Protein AF-A0A6A2X9P8-F1 (afdb_monomer)

InterPro domains:
  IPR011993 PH-like domain superfamily [G3DSA:2.30.29.30] (22-77)
  IPR039924 Protein ICln/Lot5/Saf5 [PTHR21399] (1-76)

Sequence (77 aa):
MVVGLRQFTARVGSGAGEPVLDTDKGEELVHVQPSVSVSLGNRAPESPGTLYITTRQVAWLSDLDGAKGYAVDFLSL

pLDDT: mean 89.08, std 9.2, range [54.53, 97.06]

Structure (mmCIF, N/CA/C/O backbone):
data_AF-A0A6A2X9P8-F1
#
_entry.id   AF-A0A6A2X9P8-F1
#
loop_
_atom_site.group_PDB
_atom_site.id
_atom_site.type_symbol
_atom_site.label_atom_id
_atom_site.label_alt_id
_atom_site.label_comp_id
_atom_site.label_asym_id
_atom_site.label_entity_id
_atom_site.label_seq_id
_atom_site.pdbx_PDB_ins_code
_atom_site.Cartn_x
_atom_site.Cartn_y
_atom_site.Cartn_z
_atom_site.occupancy
_atom_site.B_iso_or_equiv
_atom_site.auth_seq_id
_atom_site.auth_comp_id
_atom_site.auth_asym_id
_atom_site.auth_atom_id
_atom_site.pdbx_PDB_model_num
ATOM 1 N N . MET A 1 1 ? -3.695 -8.439 -15.964 1.00 54.53 1 MET A N 1
ATOM 2 C CA . MET A 1 1 ? -4.416 -7.688 -14.918 1.00 54.53 1 MET A CA 1
ATOM 3 C C . MET A 1 1 ? -4.630 -8.677 -13.786 1.00 54.53 1 MET A C 1
ATOM 5 O O . MET A 1 1 ? -5.223 -9.712 -14.051 1.00 54.53 1 MET A O 1
ATOM 9 N N . VAL A 1 2 ? -4.025 -8.462 -12.616 1.00 59.19 2 VAL A N 1
ATOM 10 C CA . VAL A 1 2 ? -4.285 -9.299 -11.430 1.00 59.19 2 VAL A CA 1
ATOM 11 C C . VAL A 1 2 ? -5.597 -8.807 -10.827 1.00 59.19 2 VAL A C 1
ATOM 13 O O . VAL A 1 2 ? -5.805 -7.594 -10.768 1.00 59.19 2 VAL A O 1
ATOM 16 N N . VAL A 1 3 ? -6.492 -9.719 -10.448 1.00 70.12 3 VAL A N 1
ATOM 17 C CA . VAL A 1 3 ? -7.750 -9.352 -9.785 1.00 70.12 3 VAL A CA 1
ATOM 18 C C . VAL A 1 3 ? -7.413 -8.587 -8.501 1.00 70.12 3 VAL A C 1
ATOM 20 O O . VAL A 1 3 ? -6.531 -8.993 -7.752 1.00 70.12 3 VAL A O 1
ATOM 23 N N . GLY A 1 4 ? -8.042 -7.429 -8.298 1.00 81.56 4 GLY A N 1
ATOM 24 C CA . GLY A 1 4 ? -7.865 -6.614 -7.092 1.00 81.56 4 GLY A CA 1
ATOM 25 C C . GLY A 1 4 ? -6.777 -5.537 -7.134 1.00 81.56 4 GLY A C 1
ATOM 26 O O . GLY A 1 4 ? -6.867 -4.593 -6.353 1.00 81.56 4 GLY A O 1
ATOM 27 N N . LEU A 1 5 ? -5.790 -5.602 -8.041 1.00 89.06 5 LEU A N 1
ATOM 28 C CA . LEU A 1 5 ? -4.788 -4.533 -8.166 1.00 89.06 5 LEU A CA 1
ATOM 29 C C . LEU A 1 5 ? -5.373 -3.329 -8.916 1.00 89.06 5 LEU A C 1
ATOM 31 O O . LEU A 1 5 ? -5.731 -3.437 -10.092 1.00 89.06 5 LEU A O 1
ATOM 35 N N . ARG A 1 6 ? -5.391 -2.162 -8.269 1.00 91.31 6 ARG A N 1
ATOM 36 C CA . ARG A 1 6 ? -5.833 -0.889 -8.857 1.00 91.31 6 ARG A CA 1
ATOM 37 C C . ARG A 1 6 ? -4.765 0.189 -8.751 1.00 91.31 6 ARG A C 1
ATOM 39 O O . ARG A 1 6 ? -3.926 0.160 -7.855 1.00 91.31 6 ARG A O 1
ATOM 46 N N . GLN A 1 7 ? -4.833 1.173 -9.642 1.00 91.62 7 GLN A N 1
ATOM 47 C CA . GLN A 1 7 ? -4.103 2.424 -9.455 1.00 91.62 7 GLN A CA 1
ATOM 48 C C . GLN A 1 7 ? -4.724 3.193 -8.283 1.00 91.62 7 GLN A C 1
ATOM 50 O O . GLN A 1 7 ? -5.948 3.278 -8.172 1.00 91.62 7 GLN A O 1
ATOM 55 N N . PHE A 1 8 ? -3.881 3.731 -7.406 1.00 91.56 8 PHE A N 1
ATOM 56 C CA . PHE A 1 8 ? -4.302 4.448 -6.208 1.00 91.56 8 PHE A CA 1
ATOM 57 C C . PHE A 1 8 ? -3.379 5.638 -5.956 1.00 91.56 8 PHE A C 1
ATOM 59 O O . PHE A 1 8 ? -2.194 5.474 -5.685 1.00 91.56 8 PHE A O 1
ATOM 66 N N . THR A 1 9 ? -3.924 6.846 -6.066 1.00 91.56 9 THR A N 1
ATOM 67 C CA . THR A 1 9 ? -3.171 8.107 -5.948 1.00 91.56 9 THR A CA 1
ATOM 68 C C . THR A 1 9 ? -3.846 9.098 -5.005 1.00 91.56 9 THR A C 1
ATOM 70 O O . THR A 1 9 ? -3.459 10.262 -4.955 1.00 91.56 9 THR A O 1
ATOM 73 N N . ALA A 1 10 ? -4.881 8.662 -4.283 1.00 90.44 10 ALA A N 1
ATOM 74 C CA . ALA A 1 10 ? -5.586 9.498 -3.326 1.00 90.44 10 ALA A CA 1
ATOM 75 C C . ALA A 1 10 ? -4.678 9.733 -2.114 1.00 90.44 10 ALA A C 1
ATOM 77 O O . ALA A 1 10 ? -4.369 8.795 -1.377 1.00 90.44 10 ALA A O 1
ATOM 78 N N . ARG A 1 11 ? -4.224 10.978 -1.949 1.00 89.50 11 ARG A N 1
ATOM 79 C CA . ARG A 1 11 ? -3.226 11.375 -0.954 1.00 89.50 11 ARG A CA 1
ATOM 80 C C . ARG A 1 11 ? -3.734 12.533 -0.097 1.00 89.50 11 ARG A C 1
ATOM 82 O O . ARG A 1 11 ? -4.412 13.423 -0.609 1.00 89.50 11 ARG A O 1
ATOM 89 N N . VAL A 1 12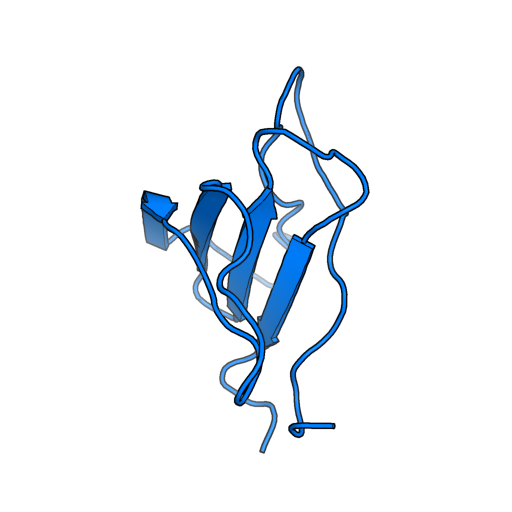 ? -3.361 12.540 1.179 1.00 89.12 12 VAL A N 1
ATOM 90 C CA . VAL A 1 12 ? -3.508 13.667 2.113 1.00 89.12 12 VAL A CA 1
ATOM 91 C C . VAL A 1 12 ? -2.133 14.160 2.569 1.00 89.12 12 VAL A C 1
ATOM 93 O O . VAL A 1 12 ? -1.166 13.402 2.583 1.00 89.12 12 VAL A O 1
ATOM 96 N N . GLY A 1 13 ? -2.040 15.434 2.956 1.00 81.56 13 GLY A N 1
ATOM 97 C CA . GLY A 1 13 ? -0.786 16.051 3.404 1.00 81.56 13 GLY A CA 1
ATOM 98 C C . GLY A 1 13 ? 0.057 16.654 2.272 1.00 81.56 13 GLY A C 1
ATOM 99 O O . GLY A 1 13 ? -0.414 16.826 1.149 1.00 81.56 13 G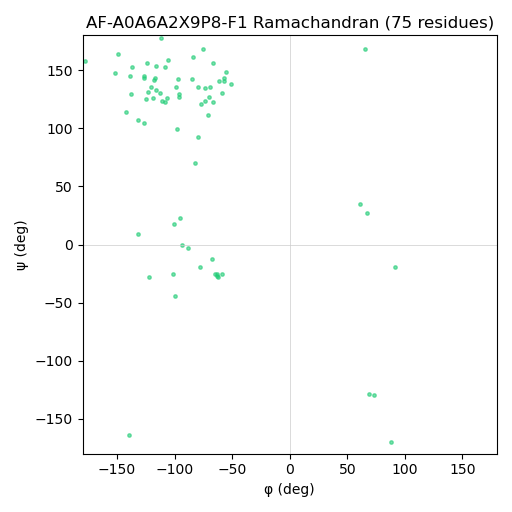LY A O 1
ATOM 100 N N . SER A 1 14 ? 1.297 17.039 2.587 1.00 71.56 14 SER A N 1
ATOM 101 C CA . SER A 1 14 ? 2.243 17.657 1.647 1.00 71.56 14 SER A CA 1
ATOM 102 C C . SER A 1 14 ? 3.349 16.683 1.212 1.00 71.56 14 SER A C 1
ATOM 104 O O . SER A 1 14 ? 3.637 15.695 1.885 1.00 71.56 14 SER A O 1
ATOM 106 N N . GLY A 1 15 ? 3.986 16.957 0.067 1.00 74.81 15 GLY A N 1
ATOM 107 C CA . GLY A 1 15 ? 5.067 16.122 -0.470 1.00 74.81 15 GLY A CA 1
ATOM 108 C C . GLY A 1 15 ? 4.560 14.801 -1.056 1.00 74.81 15 GLY A C 1
ATOM 109 O O . GLY A 1 15 ? 3.640 14.803 -1.871 1.00 74.81 15 GLY A O 1
ATOM 110 N N . ALA A 1 16 ? 5.164 13.679 -0.649 1.00 74.12 16 ALA A N 1
ATOM 111 C CA . ALA A 1 16 ? 4.717 12.346 -1.060 1.00 74.12 16 ALA A CA 1
ATOM 112 C C . ALA A 1 16 ? 3.309 12.013 -0.532 1.00 74.12 16 ALA A C 1
ATOM 114 O O . ALA A 1 16 ? 2.586 11.270 -1.192 1.00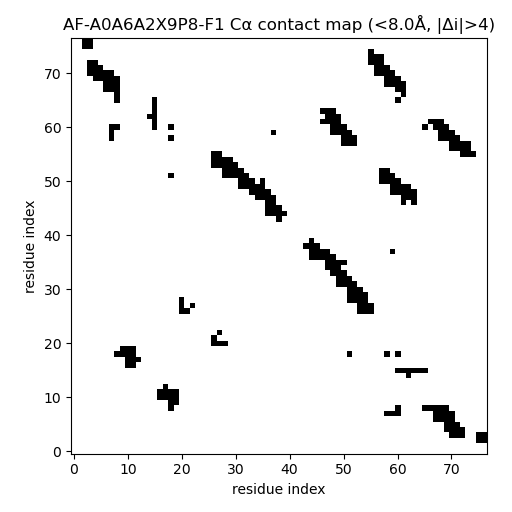 74.12 16 ALA A O 1
ATOM 115 N N . GLY A 1 17 ? 2.887 12.626 0.580 1.00 84.75 17 GLY A N 1
ATOM 116 C CA . GLY A 1 17 ? 1.568 12.432 1.178 1.00 84.75 17 GLY A CA 1
ATOM 117 C C . GLY A 1 17 ? 1.326 11.018 1.716 1.00 84.75 17 GLY A C 1
ATOM 118 O O . GLY A 1 17 ? 2.083 10.086 1.461 1.00 84.75 17 GLY A O 1
ATOM 119 N N . GLU A 1 18 ? 0.245 10.864 2.469 1.00 87.31 18 GLU A N 1
ATOM 120 C CA . GLU A 1 18 ? -0.235 9.580 2.992 1.00 87.31 18 GLU A CA 1
ATOM 121 C C . GLU A 1 18 ? -1.512 9.163 2.259 1.00 87.31 18 GLU 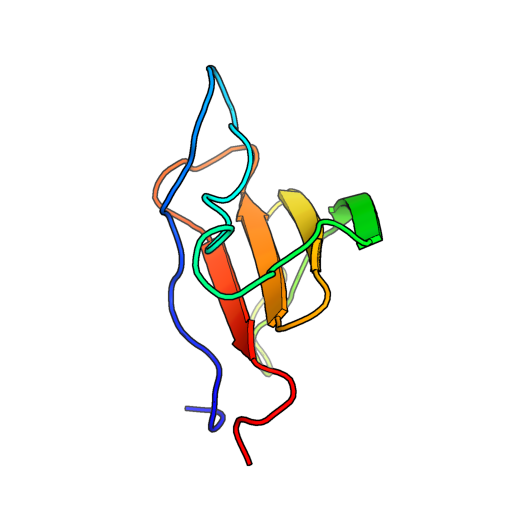A C 1
ATOM 123 O O . GLU A 1 18 ? -2.236 10.033 1.767 1.00 87.31 18 GLU A O 1
ATOM 128 N N . PRO A 1 19 ? -1.820 7.862 2.146 1.00 91.56 19 PRO A N 1
ATOM 129 C CA . PRO A 1 19 ? -3.044 7.423 1.495 1.00 91.56 19 PRO A CA 1
ATOM 130 C C . PRO A 1 19 ? -4.280 7.949 2.235 1.00 91.56 19 PRO A C 1
ATOM 132 O O . PRO A 1 19 ? -4.334 7.946 3.463 1.00 91.56 19 PRO A O 1
ATOM 135 N N . VAL A 1 20 ? -5.303 8.362 1.484 1.00 92.31 20 VAL A N 1
ATOM 136 C CA . VAL A 1 20 ? -6.632 8.628 2.060 1.00 92.31 20 VAL A CA 1
ATOM 137 C C . VAL A 1 20 ? -7.218 7.303 2.558 1.00 92.31 20 VAL A C 1
ATOM 139 O O . VAL A 1 20 ? -7.366 6.372 1.765 1.00 92.31 20 VAL A O 1
ATOM 142 N N . LEU A 1 21 ? -7.568 7.234 3.843 1.00 91.19 21 LEU A N 1
ATOM 143 C CA . LEU A 1 21 ? -8.208 6.071 4.466 1.00 91.19 21 LEU A CA 1
ATOM 144 C C . LEU A 1 21 ? -9.729 6.256 4.534 1.00 91.19 21 LEU A C 1
ATOM 146 O O . LEU A 1 21 ? -10.208 7.358 4.806 1.00 91.19 21 LEU A O 1
ATOM 150 N N . ASP A 1 22 ? -10.489 5.180 4.331 1.00 88.94 22 ASP A N 1
ATOM 151 C CA . ASP A 1 22 ? -11.948 5.144 4.499 1.00 88.94 22 ASP A CA 1
ATOM 152 C C . ASP A 1 22 ? -12.307 4.944 5.984 1.00 88.94 22 ASP A C 1
ATOM 154 O O . ASP A 1 22 ? -12.757 3.877 6.421 1.00 88.94 22 ASP A O 1
ATOM 158 N N . THR A 1 23 ? -12.061 5.980 6.791 1.00 88.69 23 THR A N 1
ATOM 159 C CA . THR A 1 23 ? -12.328 5.964 8.239 1.00 88.69 23 THR A CA 1
ATOM 160 C C . THR A 1 23 ? -13.811 5.777 8.553 1.00 88.69 23 THR A C 1
ATOM 162 O O . THR A 1 23 ? -14.149 5.179 9.572 1.00 88.69 23 THR A O 1
ATOM 165 N N . A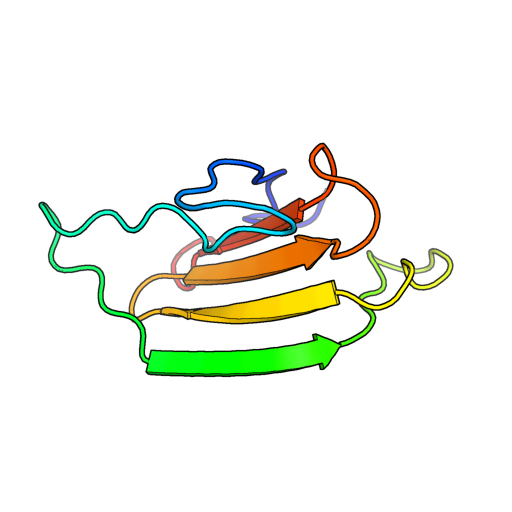SP A 1 24 ? -14.701 6.214 7.657 1.00 90.94 24 ASP A N 1
ATOM 166 C CA . ASP A 1 24 ? -16.153 6.036 7.789 1.00 90.94 24 ASP A CA 1
ATOM 167 C C . ASP A 1 24 ? -16.552 4.551 7.775 1.00 90.94 24 ASP A C 1
ATOM 169 O O . ASP A 1 24 ? -17.550 4.159 8.384 1.00 90.94 24 ASP A O 1
ATOM 173 N N . LYS A 1 25 ? -15.750 3.695 7.125 1.00 87.12 25 LYS A N 1
ATOM 174 C CA . LYS A 1 25 ? -15.901 2.229 7.138 1.00 87.12 25 LYS A CA 1
ATOM 175 C C . LYS A 1 25 ? -14.948 1.517 8.101 1.00 87.12 25 LYS A C 1
ATOM 177 O O . LYS A 1 25 ? -14.752 0.303 7.962 1.00 87.12 25 LYS A O 1
ATOM 182 N N . GLY A 1 26 ? -14.368 2.249 9.052 1.00 91.25 26 GLY A N 1
ATOM 183 C CA . GLY A 1 26 ? -13.451 1.714 10.059 1.00 91.25 26 GLY A CA 1
ATOM 184 C C . GLY A 1 26 ? -12.120 1.229 9.485 1.00 91.25 26 GLY A C 1
ATOM 185 O O . GLY A 1 26 ? -11.525 0.297 10.024 1.00 91.25 26 GLY A O 1
ATOM 186 N N . GLU A 1 27 ? -11.673 1.783 8.353 1.00 94.06 27 GLU A N 1
ATOM 187 C CA . GLU A 1 27 ? -10.317 1.525 7.878 1.00 94.06 27 GLU A CA 1
ATOM 188 C C . GLU A 1 27 ? -9.298 2.213 8.791 1.00 94.06 27 GLU A C 1
ATOM 190 O O . GLU A 1 27 ? -9.371 3.418 9.028 1.00 94.06 27 GLU A O 1
ATOM 195 N N . GLU A 1 28 ? -8.327 1.441 9.271 1.00 94.12 28 GLU A N 1
ATOM 196 C CA . GLU A 1 28 ? -7.284 1.920 10.173 1.00 94.12 28 GLU A CA 1
ATOM 197 C C . GLU A 1 28 ? -5.905 1.582 9.613 1.00 94.12 28 GLU A C 1
ATOM 199 O O . GLU A 1 28 ? -5.701 0.520 9.014 1.00 94.12 28 GLU A O 1
ATOM 204 N N . LEU A 1 29 ? -4.949 2.492 9.808 1.00 94.44 29 LEU A N 1
ATOM 205 C CA . LEU A 1 29 ? -3.554 2.279 9.444 1.00 94.44 29 LEU A CA 1
ATOM 206 C C . LEU A 1 29 ? -2.907 1.301 10.427 1.00 94.44 29 LEU A C 1
ATOM 208 O O . LEU A 1 29 ? -2.883 1.546 11.630 1.00 94.44 29 LEU A O 1
ATOM 212 N N . VAL A 1 30 ? -2.353 0.212 9.903 1.00 96.38 30 VAL A N 1
ATOM 213 C CA . VAL A 1 30 ? -1.699 -0.839 10.693 1.00 96.38 30 VAL A CA 1
ATOM 214 C C . VAL A 1 30 ? -0.185 -0.675 10.661 1.00 96.38 30 VAL A C 1
ATOM 216 O O . VAL A 1 30 ? 0.471 -0.809 11.690 1.00 96.38 30 VAL A O 1
ATOM 219 N N . HIS A 1 31 ? 0.384 -0.398 9.484 1.00 96.31 31 HIS A N 1
ATOM 220 C CA . HIS A 1 31 ? 1.834 -0.282 9.323 1.00 96.31 31 HIS A CA 1
ATOM 221 C C . HIS A 1 31 ? 2.223 0.665 8.192 1.00 96.31 31 HIS A C 1
ATOM 223 O O . HIS A 1 31 ? 1.551 0.728 7.161 1.00 96.31 31 HIS A O 1
ATOM 229 N N . VAL A 1 32 ? 3.360 1.339 8.365 1.00 96.44 32 VAL A N 1
ATOM 230 C CA . VAL A 1 32 ? 4.005 2.169 7.342 1.00 96.44 32 VAL A CA 1
ATOM 231 C C . VAL A 1 32 ? 5.435 1.690 7.159 1.00 96.44 32 VAL A C 1
ATOM 233 O O . VAL A 1 32 ? 6.207 1.630 8.116 1.00 96.44 32 VAL A O 1
ATOM 236 N N . GLN A 1 33 ? 5.801 1.371 5.921 1.00 97.06 33 GLN A N 1
ATOM 237 C CA . GLN A 1 33 ? 7.144 0.947 5.554 1.00 97.06 33 GLN A CA 1
ATOM 238 C C . GLN A 1 33 ? 7.680 1.817 4.406 1.00 97.06 33 GLN A C 1
ATOM 240 O O . GLN A 1 33 ? 7.285 1.622 3.254 1.00 97.06 33 GLN A O 1
ATOM 245 N N . PRO A 1 34 ? 8.599 2.756 4.682 1.00 95.38 34 PRO A N 1
ATOM 246 C CA . PRO A 1 34 ? 9.246 3.553 3.645 1.00 95.38 34 PRO A CA 1
ATOM 247 C C . PRO A 1 34 ? 10.308 2.749 2.879 1.00 95.38 34 PRO A C 1
ATOM 249 O O . PRO A 1 34 ? 10.746 1.682 3.325 1.00 95.38 34 PRO A O 1
ATOM 252 N N . SER A 1 35 ? 10.772 3.315 1.757 1.00 94.75 35 SER A N 1
ATOM 253 C CA . SER A 1 35 ? 11.859 2.777 0.915 1.00 94.75 35 SER A CA 1
ATOM 254 C C . SER A 1 35 ? 11.576 1.395 0.310 1.00 94.75 35 SER A C 1
ATOM 256 O O . SER A 1 35 ? 12.480 0.580 0.124 1.00 94.75 35 SER A O 1
ATOM 258 N N . VAL A 1 36 ? 10.318 1.130 -0.035 1.00 96.50 36 VAL A N 1
ATOM 259 C CA . VAL A 1 36 ? 9.878 -0.115 -0.672 1.00 96.50 36 VAL A CA 1
ATOM 260 C C . VAL A 1 36 ? 9.803 0.078 -2.180 1.00 96.50 36 VAL A C 1
ATOM 262 O O . VAL A 1 36 ? 9.125 0.981 -2.665 1.00 96.50 36 VAL A O 1
ATOM 265 N N . SER A 1 37 ? 10.466 -0.799 -2.931 1.00 95.12 37 SER A N 1
ATOM 266 C CA . SER A 1 37 ? 10.296 -0.904 -4.386 1.00 95.12 37 SER A CA 1
ATOM 267 C C . SER A 1 37 ? 9.338 -2.049 -4.703 1.00 95.12 37 SER A C 1
ATOM 269 O O . SER A 1 37 ? 9.459 -3.131 -4.129 1.00 95.12 37 SER A O 1
ATOM 271 N N . VAL A 1 38 ? 8.402 -1.827 -5.623 1.00 92.88 38 VAL A N 1
ATOM 272 C CA . VAL A 1 38 ? 7.423 -2.839 -6.046 1.00 92.88 38 VAL A CA 1
ATOM 273 C C . VAL A 1 38 ? 7.615 -3.177 -7.518 1.00 92.88 38 VAL A C 1
ATOM 275 O O . VAL A 1 38 ? 7.913 -2.301 -8.325 1.00 92.88 38 VAL A O 1
ATOM 278 N N . SER A 1 39 ? 7.429 -4.445 -7.885 1.00 92.19 39 SER A N 1
ATOM 279 C CA . SER A 1 39 ? 7.355 -4.875 -9.284 1.00 92.19 39 SER A CA 1
ATOM 280 C C . SER A 1 39 ? 5.966 -5.432 -9.576 1.00 92.19 39 SER A C 1
ATOM 282 O O . SER A 1 39 ? 5.422 -6.225 -8.807 1.00 92.19 39 SER A O 1
ATOM 284 N N . LEU A 1 40 ? 5.383 -5.000 -10.695 1.00 87.88 40 LEU A N 1
ATOM 285 C CA . LEU A 1 40 ? 4.080 -5.469 -11.152 1.00 87.88 40 LEU A CA 1
ATOM 286 C C . LEU A 1 40 ? 4.259 -6.559 -12.211 1.00 87.88 40 LEU A C 1
ATOM 288 O O . LEU A 1 40 ? 4.489 -6.274 -13.391 1.00 87.88 40 LEU A O 1
ATOM 292 N N . GLY A 1 41 ? 4.129 -7.817 -11.786 1.00 86.25 41 GLY A N 1
ATOM 293 C CA . GLY A 1 41 ? 4.385 -8.981 -12.635 1.00 86.25 41 GLY A CA 1
ATOM 294 C C . GLY A 1 41 ? 5.873 -9.102 -12.968 1.00 86.25 41 GLY A C 1
ATOM 295 O O . GLY A 1 41 ? 6.710 -9.035 -12.081 1.00 86.25 41 GLY A O 1
ATOM 296 N N . ASN A 1 42 ? 6.205 -9.244 -14.254 1.00 88.06 42 ASN A N 1
ATOM 297 C CA . ASN A 1 42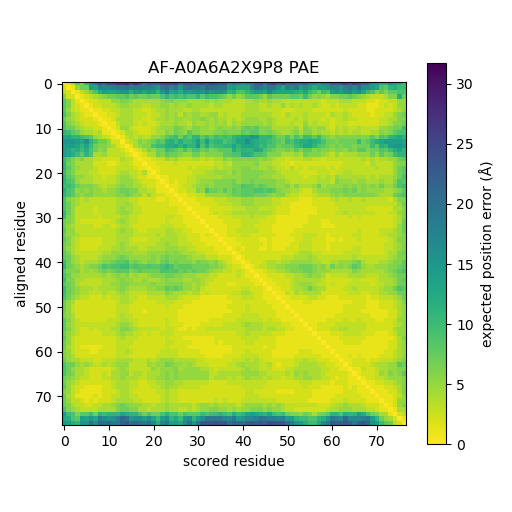 ? 7.593 -9.388 -14.720 1.00 88.06 42 ASN A CA 1
ATOM 298 C C . ASN A 1 42 ? 8.226 -8.055 -15.166 1.00 88.06 42 ASN A C 1
ATOM 300 O O . ASN A 1 42 ? 9.132 -8.043 -15.998 1.00 88.06 42 ASN A O 1
ATOM 304 N N . ARG A 1 43 ? 7.709 -6.916 -14.692 1.00 88.81 43 ARG A N 1
ATOM 305 C CA . ARG A 1 43 ? 8.227 -5.585 -15.051 1.00 88.81 43 ARG A CA 1
ATOM 306 C C . ARG A 1 43 ? 9.419 -5.208 -14.173 1.00 88.81 43 ARG A C 1
ATOM 308 O O . ARG A 1 43 ? 9.616 -5.771 -13.097 1.00 88.81 43 ARG A O 1
ATOM 315 N N . ALA A 1 44 ? 10.207 -4.232 -14.619 1.00 92.94 44 ALA A N 1
ATOM 316 C CA . ALA A 1 44 ? 11.223 -3.635 -13.761 1.00 92.94 44 ALA A CA 1
ATOM 317 C C . ALA A 1 44 ? 10.567 -3.065 -12.485 1.00 92.94 44 ALA A C 1
ATOM 319 O O . ALA A 1 44 ? 9.440 -2.563 -12.572 1.00 92.94 44 ALA A O 1
ATOM 320 N N . PRO A 1 45 ? 11.230 -3.152 -11.318 1.00 93.19 45 PRO A N 1
ATOM 321 C CA . PRO A 1 45 ? 10.744 -2.501 -10.111 1.00 93.19 45 PRO A CA 1
ATOM 322 C C . PRO A 1 45 ? 10.569 -0.997 -10.329 1.00 93.19 45 PRO A C 1
ATOM 324 O O . PRO A 1 45 ? 11.399 -0.354 -10.975 1.00 93.19 45 PRO A O 1
ATOM 327 N N . GLU A 1 46 ? 9.499 -0.440 -9.775 1.00 93.19 46 GLU A N 1
ATOM 328 C CA . GLU A 1 46 ? 9.331 1.007 -9.675 1.00 93.19 46 GLU A CA 1
ATOM 329 C C .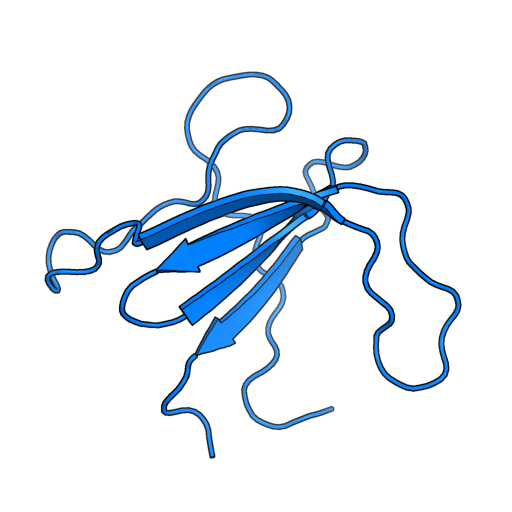 GLU A 1 46 ? 10.382 1.594 -8.722 1.00 93.19 46 GLU A C 1
ATOM 331 O O . GLU A 1 46 ? 10.894 0.903 -7.834 1.00 93.19 46 GLU A O 1
ATOM 336 N N . SER A 1 47 ? 10.692 2.883 -8.893 1.00 91.25 47 SER A N 1
ATOM 337 C CA . SER A 1 47 ? 11.543 3.616 -7.950 1.00 91.25 47 SER A CA 1
ATOM 338 C C . SER A 1 47 ? 10.984 3.526 -6.525 1.00 91.25 47 SER A C 1
ATOM 340 O O . SER A 1 47 ? 9.761 3.475 -6.385 1.00 91.25 47 SER A O 1
ATOM 342 N N . PRO A 1 48 ? 11.837 3.542 -5.481 1.00 93.75 48 PRO A N 1
ATOM 343 C CA . PRO A 1 48 ? 11.386 3.396 -4.102 1.00 93.75 48 PRO A CA 1
ATOM 344 C C . PRO A 1 48 ? 10.252 4.361 -3.739 1.00 93.75 48 PRO A C 1
ATOM 346 O O . PRO A 1 48 ? 10.256 5.532 -4.123 1.00 93.75 48 PRO A O 1
ATOM 349 N N . GLY A 1 49 ? 9.283 3.829 -3.006 1.00 95.00 49 GLY A N 1
ATOM 350 C CA . GLY A 1 49 ? 8.155 4.556 -2.446 1.00 95.00 49 GLY A CA 1
ATOM 351 C C . GLY A 1 49 ? 7.841 4.073 -1.035 1.00 95.00 49 GLY A C 1
ATOM 352 O O . GLY A 1 49 ? 8.629 3.347 -0.419 1.00 95.00 49 GLY A O 1
ATOM 353 N N . THR A 1 50 ? 6.654 4.412 -0.551 1.00 96.44 50 THR A N 1
ATOM 354 C CA . THR A 1 50 ? 6.187 4.035 0.782 1.00 96.44 50 THR A CA 1
ATOM 355 C C . THR A 1 50 ? 5.027 3.050 0.692 1.00 96.44 50 THR A C 1
ATOM 357 O O . THR A 1 50 ? 4.068 3.247 -0.056 1.00 96.44 50 THR A O 1
ATOM 360 N N . LEU A 1 51 ? 5.132 1.958 1.450 1.00 96.50 51 LEU A N 1
ATOM 361 C CA . LEU A 1 51 ? 4.101 0.939 1.597 1.00 96.50 51 LEU A CA 1
ATOM 362 C C . LEU A 1 51 ? 3.275 1.222 2.855 1.00 96.50 51 LEU A C 1
ATOM 364 O O . LEU A 1 51 ? 3.818 1.375 3.946 1.00 96.50 51 LEU A O 1
ATOM 368 N N . TYR A 1 52 ? 1.963 1.224 2.698 1.00 96.44 52 TYR A N 1
ATOM 369 C CA . TYR A 1 52 ? 0.977 1.416 3.745 1.00 96.44 52 TYR A CA 1
ATOM 370 C C . TYR A 1 52 ? 0.118 0.161 3.830 1.00 96.44 52 TYR A C 1
ATOM 372 O O . TYR A 1 52 ? -0.442 -0.297 2.832 1.00 96.44 52 TYR A O 1
ATOM 380 N N . ILE A 1 53 ? 0.019 -0.403 5.025 1.00 95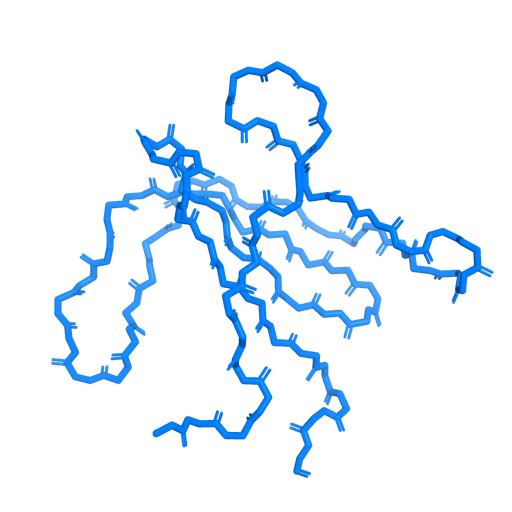.81 53 ILE A N 1
ATOM 381 C CA . ILE A 1 53 ? -0.839 -1.548 5.311 1.00 95.81 53 ILE A CA 1
ATOM 382 C C . ILE A 1 53 ? -1.954 -1.039 6.205 1.00 95.81 53 ILE A C 1
ATOM 384 O O . ILE A 1 53 ? -1.691 -0.485 7.273 1.00 95.81 53 ILE A O 1
ATOM 388 N N . THR A 1 54 ? -3.189 -1.228 5.767 1.00 95.44 54 THR A N 1
ATOM 389 C CA . THR A 1 54 ? -4.385 -0.888 6.536 1.00 95.44 54 THR A CA 1
ATOM 390 C C . THR A 1 54 ? -5.106 -2.166 6.942 1.00 95.44 54 THR A C 1
ATOM 392 O O . THR A 1 54 ? -4.710 -3.271 6.571 1.00 95.44 54 THR A O 1
ATOM 395 N N . THR A 1 55 ? -6.199 -2.042 7.686 1.00 94.25 55 THR A N 1
ATOM 396 C CA . THR A 1 55 ? -7.077 -3.179 7.995 1.00 94.25 55 THR A CA 1
ATOM 397 C C . THR A 1 55 ? -7.829 -3.721 6.772 1.00 94.25 55 THR A C 1
ATOM 399 O O . THR A 1 55 ? -8.410 -4.804 6.852 1.00 94.25 55 THR A O 1
ATOM 402 N N . ARG A 1 56 ? -7.836 -3.008 5.633 1.00 92.31 56 ARG A N 1
ATOM 403 C CA . ARG A 1 56 ? -8.646 -3.354 4.448 1.00 92.31 56 ARG A CA 1
ATOM 404 C C . ARG A 1 56 ? -7.844 -3.556 3.166 1.00 92.31 56 ARG A C 1
ATOM 406 O O . ARG A 1 56 ? -8.278 -4.331 2.309 1.00 92.31 56 ARG A O 1
ATOM 413 N N . GLN A 1 57 ? -6.697 -2.899 3.032 1.00 93.19 57 GLN A N 1
ATOM 414 C CA . GLN A 1 57 ? -5.896 -2.923 1.814 1.00 93.19 57 GLN A CA 1
ATOM 415 C C . GLN A 1 57 ? -4.401 -2.785 2.101 1.00 93.19 57 GLN A C 1
ATOM 417 O O . GLN A 1 57 ? -3.970 -2.335 3.164 1.00 93.19 57 GLN A O 1
ATOM 422 N N . VAL A 1 58 ? -3.607 -3.130 1.095 1.00 94.50 58 VAL A N 1
ATOM 423 C CA . VAL A 1 58 ? -2.201 -2.746 1.001 1.00 94.50 58 VAL A CA 1
ATOM 424 C C . VAL A 1 58 ? -2.086 -1.714 -0.106 1.00 94.50 58 VAL A C 1
ATOM 426 O O . VAL A 1 58 ? -2.462 -1.992 -1.246 1.00 94.50 58 VAL A O 1
ATOM 429 N N . ALA A 1 59 ? -1.564 -0.538 0.222 1.00 95.25 59 ALA A N 1
ATOM 430 C CA . ALA A 1 59 ? -1.323 0.541 -0.721 1.00 95.25 59 ALA A CA 1
ATOM 431 C C . ALA A 1 59 ? 0.171 0.854 -0.795 1.00 95.25 59 ALA A C 1
ATOM 433 O O . ALA A 1 59 ? 0.878 0.861 0.205 1.00 95.25 59 ALA A O 1
ATOM 434 N N . TRP A 1 60 ? 0.661 1.141 -1.989 1.00 96.25 60 TRP A N 1
ATOM 435 C CA . TRP A 1 60 ? 2.003 1.638 -2.231 1.00 96.25 60 TRP A CA 1
ATOM 436 C C . TRP A 1 60 ? 1.908 2.964 -2.974 1.00 96.25 60 TRP A C 1
ATOM 438 O O . TRP A 1 60 ? 1.198 3.062 -3.976 1.00 96.25 60 TRP A O 1
ATOM 448 N N . LEU A 1 61 ? 2.632 3.973 -2.504 1.00 95.44 61 LEU A N 1
ATOM 449 C CA . LEU A 1 61 ? 2.696 5.295 -3.118 1.00 95.44 61 LEU A CA 1
ATOM 450 C C . LEU A 1 61 ? 4.139 5.602 -3.500 1.00 95.44 61 LEU A C 1
ATOM 452 O O . LEU A 1 61 ? 5.051 5.378 -2.708 1.00 95.44 61 LEU A O 1
ATOM 456 N N . SER A 1 62 ? 4.353 6.134 -4.703 1.00 94.38 62 SER A N 1
ATOM 457 C CA . SER A 1 62 ? 5.685 6.591 -5.093 1.00 94.38 62 SER A CA 1
ATOM 458 C C . SER A 1 62 ? 6.041 7.891 -4.373 1.00 94.38 62 SER A C 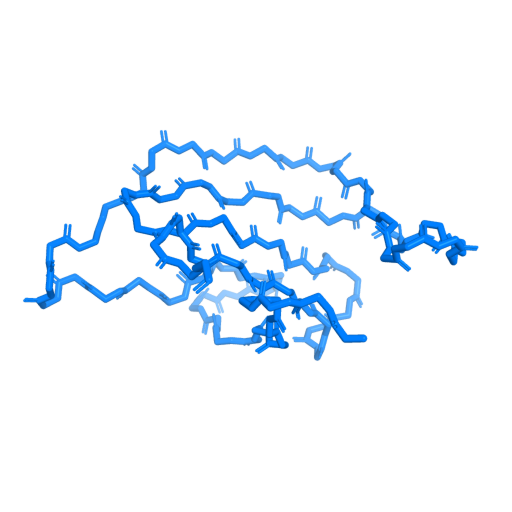1
ATOM 460 O O . SER A 1 62 ? 5.248 8.842 -4.368 1.00 94.38 62 SER A O 1
ATOM 462 N N . ASP A 1 63 ? 7.266 7.943 -3.849 1.00 92.06 63 ASP A N 1
ATOM 463 C CA . ASP A 1 63 ? 7.832 9.143 -3.226 1.00 92.06 63 ASP A CA 1
ATOM 464 C C . ASP A 1 63 ? 8.314 10.163 -4.279 1.00 92.06 63 ASP A C 1
ATOM 466 O O . ASP A 1 63 ? 8.463 11.344 -3.976 1.00 92.06 63 ASP A O 1
ATOM 470 N N . LEU A 1 64 ? 8.546 9.719 -5.524 1.00 90.69 64 LEU A N 1
ATOM 471 C CA . LEU A 1 64 ? 9.074 10.545 -6.620 1.00 90.69 64 LEU A CA 1
ATOM 472 C C . LEU A 1 64 ? 7.999 11.010 -7.607 1.00 90.69 64 LEU A C 1
ATOM 474 O O . LEU A 1 64 ? 8.183 12.022 -8.280 1.00 90.69 64 LEU A O 1
ATOM 478 N N . ASP A 1 65 ? 6.896 10.270 -7.717 1.00 90.31 65 ASP A N 1
ATOM 479 C CA . ASP A 1 65 ? 5.813 10.564 -8.652 1.00 90.31 65 ASP A CA 1
ATOM 480 C C . ASP A 1 65 ? 4.454 10.518 -7.939 1.00 90.31 65 ASP A C 1
ATOM 482 O O . ASP A 1 65 ? 3.921 9.457 -7.606 1.00 90.31 65 ASP A O 1
ATOM 486 N N . GLY A 1 66 ? 3.868 11.700 -7.729 1.00 87.44 66 GLY A N 1
ATOM 487 C CA . GLY A 1 66 ? 2.558 11.867 -7.097 1.00 87.44 66 GLY A CA 1
ATOM 488 C C . GLY A 1 66 ? 1.411 11.158 -7.827 1.00 87.44 66 GLY A C 1
ATOM 489 O O . GLY A 1 66 ? 0.417 10.784 -7.203 1.00 87.44 66 GLY A O 1
ATOM 490 N N . ALA A 1 67 ? 1.557 10.931 -9.135 1.00 89.69 67 ALA A N 1
ATOM 491 C CA . ALA A 1 67 ? 0.566 10.260 -9.971 1.00 89.69 67 ALA A CA 1
ATOM 492 C C . ALA A 1 67 ? 0.739 8.731 -10.002 1.00 89.69 67 ALA A C 1
ATOM 494 O O . ALA A 1 67 ? -0.082 8.028 -10.604 1.00 89.69 67 ALA A O 1
ATOM 495 N N . LYS A 1 68 ? 1.773 8.195 -9.338 1.00 92.31 68 LYS A N 1
ATOM 496 C CA . LYS A 1 68 ? 2.015 6.755 -9.228 1.00 92.31 68 LYS A CA 1
ATOM 497 C C . LYS A 1 68 ? 1.688 6.222 -7.845 1.00 92.31 68 LYS A C 1
ATOM 499 O O . LYS A 1 68 ? 2.226 6.652 -6.824 1.00 92.31 68 LYS A O 1
ATOM 504 N N . GLY A 1 69 ? 0.854 5.200 -7.837 1.00 94.12 69 GLY A N 1
ATOM 505 C CA . GLY A 1 69 ? 0.571 4.403 -6.664 1.00 94.12 69 GLY A CA 1
ATOM 506 C C . GLY A 1 69 ? -0.386 3.279 -7.014 1.00 94.12 69 GLY A C 1
ATOM 507 O O . GLY A 1 69 ? -1.091 3.325 -8.029 1.00 94.12 69 GLY A O 1
ATOM 508 N N . TYR A 1 70 ? -0.371 2.246 -6.188 1.00 94.31 70 TYR A N 1
ATOM 509 C CA . TYR A 1 70 ? -1.111 1.017 -6.408 1.00 94.31 70 TYR A CA 1
ATOM 510 C C . TYR A 1 70 ? -1.723 0.549 -5.101 1.00 94.31 70 TYR A C 1
ATOM 512 O O . TYR A 1 70 ? -1.107 0.694 -4.052 1.00 94.31 70 TYR A O 1
ATOM 520 N N . ALA A 1 71 ? -2.909 -0.039 -5.163 1.00 93.88 71 ALA A N 1
ATOM 521 C CA . ALA A 1 71 ? -3.533 -0.658 -4.008 1.00 93.88 71 ALA A CA 1
ATOM 522 C C . ALA A 1 71 ? -4.156 -2.001 -4.371 1.00 93.88 71 ALA A C 1
ATOM 524 O O . ALA A 1 71 ? -4.562 -2.223 -5.515 1.00 93.88 71 ALA A O 1
ATOM 525 N N . VAL A 1 72 ? -4.236 -2.880 -3.381 1.00 92.56 72 VAL A N 1
ATOM 526 C CA . VAL A 1 72 ? -4.940 -4.158 -3.454 1.00 92.56 72 VAL A CA 1
ATOM 527 C C . VAL A 1 72 ? -5.709 -4.379 -2.159 1.00 92.56 72 VAL A C 1
ATOM 529 O O . VAL A 1 72 ? -5.146 -4.249 -1.073 1.00 92.56 72 VAL A O 1
ATOM 532 N N . ASP A 1 73 ? -6.996 -4.707 -2.266 1.00 90.00 73 ASP A N 1
ATOM 533 C CA . ASP A 1 73 ? -7.813 -5.036 -1.095 1.00 90.00 73 ASP A CA 1
ATOM 534 C C . ASP A 1 73 ? -7.636 -6.508 -0.732 1.00 90.00 73 ASP A C 1
ATOM 536 O O . ASP A 1 73 ? -7.607 -7.366 -1.615 1.00 90.00 73 ASP A O 1
ATOM 540 N N . PHE A 1 74 ? -7.617 -6.827 0.563 1.00 86.19 74 PHE A N 1
ATOM 541 C CA . PHE A 1 74 ? -7.461 -8.215 1.019 1.00 86.19 74 PHE A CA 1
ATOM 542 C C . PHE A 1 74 ? -8.606 -9.141 0.587 1.00 86.19 74 PHE A C 1
ATOM 544 O O . PHE A 1 74 ? -8.416 -10.349 0.487 1.00 86.19 74 PHE A O 1
ATOM 551 N N . LEU A 1 75 ? -9.795 -8.583 0.346 1.00 79.56 75 LEU A N 1
ATOM 552 C CA . LEU A 1 75 ? -10.994 -9.337 -0.036 1.00 79.56 75 LEU A CA 1
ATOM 553 C C . LEU A 1 75 ? -11.204 -9.428 -1.554 1.00 79.56 75 LEU A C 1
ATOM 555 O O . LEU A 1 75 ? -12.185 -10.024 -1.990 1.00 79.56 75 LEU A O 1
ATOM 559 N N . SER A 1 76 ? -10.325 -8.830 -2.362 1.00 63.38 76 SER A N 1
ATOM 560 C CA . SER A 1 76 ? -10.405 -8.947 -3.819 1.00 63.38 76 SER A CA 1
ATOM 561 C C . SER A 1 76 ? -9.822 -10.294 -4.264 1.00 63.38 76 SER A C 1
ATOM 563 O O . SER A 1 76 ? -8.614 -10.400 -4.470 1.00 63.38 76 SER A O 1
ATOM 565 N N . LEU A 1 77 ? -10.676 -11.314 -4.391 1.00 54.97 77 LEU A N 1
ATOM 566 C CA . LEU A 1 77 ? -10.382 -12.618 -5.006 1.00 54.97 77 LEU A CA 1
ATOM 567 C C . LEU A 1 77 ? -11.194 -12.800 -6.289 1.00 54.97 77 LEU A C 1
ATOM 569 O O . LEU A 1 77 ? -12.407 -12.489 -6.262 1.00 54.97 77 LEU A O 1
#

Nearest PDB structures (foldseek):
  6vbv-assembly1_5  TM=7.403E-01  e=2.770E-02  Bos taurus
  1zc3-assembly2_B  TM=6.521E-01  e=9.323E-01  Rattus norvegicus
  6l30-assembly1_A  TM=6.656E-01  e=3.637E+00  Homo sapiens
  8jpc-assembly1_G  TM=5.349E-01  e=8.045E+00  Bos taurus
  2yry-assembly1_A  TM=5.251E-01  e=8.514E+00  Homo sapiens

Solvent-accessible surface area (backbone atoms only — not comparable to full-atom values): 4517 Å² total; per-residue (Å²): 134,64,75,46,64,40,83,40,57,60,60,43,84,72,89,58,44,44,74,68,69,56,53,94,78,69,41,44,86,74,47,78,43,71,76,42,62,55,54,73,80,94,47,77,63,48,71,53,11,37,36,39,34,40,78,55,34,43,35,36,39,27,59,85,38,71,87,41,25,35,30,34,42,80,82,46,122

Organism: Hibiscus syriacus (NCBI:txid106335)

Mean predicted aligned error: 4.46 Å

Radius of gyration: 12.05 Å; Cα contacts (8 Å, |Δi|>4): 154; chains: 1; bounding box: 28×30×26 Å

Secondary structure (DSSP, 8-state):
--TTEEE---EESSTT-EEPP-GGGT--EEEEEEEE----TTSPPPPPEEEEEESSEEEEEESS-TT-EEEEETT--

Foldseek 3Di:
DPFFKDWALQADDDQQGDGDAPVVVPKAWDDKDFQDWDDDPPDDTDGTFMWTDIPFKIKTTRNVDSRGIMMGGPPRD